Protein AF-A0A371BW12-F1 (afdb_monomer)

Foldseek 3Di:
DDLVVQLPPALVSLQVSLQLLLVLLVRHPDDDDPVSVVVSVVCSVVDDLVNLVSSLVSLVQCCDPPHPNVVVVVVVVPPCVNVVSVSSNVSSVVSND

Radius of gyration: 13.08 Å; Cα contacts (8 Å, |Δi|>4): 95; chains: 1; bounding box: 29×27×34 Å

Mean predicted aligned error: 8.46 Å

pLDDT: mean 73.29, std 9.53, range [48.22, 86.44]

Sequence (97 aa):
MDIRSSIGLCESKNVAAADIIAACQGNASGDLPENVADWVTAHGAELTAEDV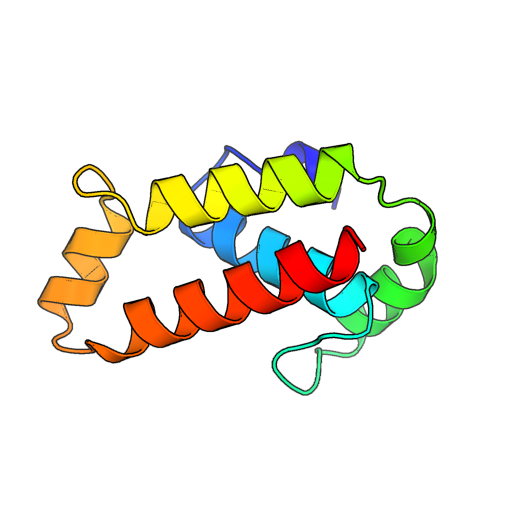ELALEAVGRVAGEESELAELWDDADEPKWRESLEDLSERLRAALR

Structure (mmCIF, N/CA/C/O backbone):
data_AF-A0A371BW12-F1
#
_entry.id   AF-A0A371BW12-F1
#
loop_
_atom_site.group_PDB
_atom_site.id
_atom_site.type_symbol
_atom_site.label_atom_id
_atom_site.label_alt_id
_atom_site.label_comp_id
_atom_site.label_asym_id
_atom_site.label_entity_id
_atom_site.label_seq_id
_atom_site.pdbx_PDB_ins_code
_atom_site.Cartn_x
_atom_site.Cartn_y
_atom_site.Cartn_z
_atom_site.occupancy
_atom_site.B_iso_or_equiv
_atom_site.auth_seq_id
_atom_site.auth_comp_id
_atom_site.auth_asym_id
_atom_site.auth_atom_id
_atom_site.pdbx_PDB_model_num
ATOM 1 N N . MET A 1 1 ? 3.117 -11.645 13.199 1.00 50.72 1 MET A N 1
ATOM 2 C CA . MET A 1 1 ? 4.041 -10.755 12.473 1.00 50.72 1 MET A CA 1
ATOM 3 C C . MET A 1 1 ? 3.513 -9.355 12.686 1.00 50.72 1 MET A C 1
ATOM 5 O O . MET A 1 1 ? 2.332 -9.155 12.454 1.00 50.72 1 MET A O 1
ATOM 9 N N . ASP A 1 2 ? 4.317 -8.460 13.251 1.00 61.34 2 ASP A N 1
ATOM 10 C CA . ASP A 1 2 ? 3.899 -7.081 13.501 1.00 61.34 2 ASP A CA 1
ATOM 11 C C . ASP A 1 2 ? 4.183 -6.262 12.232 1.00 61.34 2 ASP A C 1
ATOM 13 O O . ASP A 1 2 ? 5.332 -6.191 11.779 1.00 61.34 2 ASP A O 1
ATOM 17 N N . ILE A 1 3 ? 3.132 -5.731 11.602 1.00 58.34 3 ILE A N 1
ATOM 18 C CA . ILE A 1 3 ? 3.245 -4.951 10.361 1.00 58.34 3 ILE A CA 1
ATOM 19 C C . ILE A 1 3 ? 4.039 -3.666 10.598 1.00 58.34 3 ILE A C 1
ATOM 21 O O . ILE A 1 3 ? 4.867 -3.313 9.757 1.00 58.34 3 ILE A O 1
ATOM 25 N N . ARG A 1 4 ? 3.907 -3.048 11.780 1.00 56.16 4 ARG A N 1
ATOM 26 C CA . ARG A 1 4 ? 4.685 -1.858 12.155 1.00 56.16 4 ARG A CA 1
ATOM 27 C C . ARG A 1 4 ? 6.170 -2.172 12.256 1.00 56.16 4 ARG A C 1
ATOM 29 O O . ARG A 1 4 ? 7.001 -1.362 11.873 1.00 56.16 4 ARG A O 1
ATOM 36 N N . SER A 1 5 ? 6.508 -3.382 12.703 1.00 56.69 5 SER A N 1
ATOM 37 C CA . SER A 1 5 ? 7.902 -3.831 12.780 1.00 56.69 5 SER A CA 1
ATOM 38 C C . SER A 1 5 ? 8.488 -4.260 11.427 1.00 56.69 5 SER A C 1
ATOM 40 O O . SER A 1 5 ? 9.686 -4.535 11.356 1.00 56.69 5 SER A O 1
ATOM 42 N N . SER A 1 6 ? 7.664 -4.370 10.376 1.00 55.47 6 SER A N 1
ATOM 43 C CA . SER A 1 6 ? 8.082 -4.817 9.038 1.00 55.47 6 SER A CA 1
ATOM 44 C C . SER A 1 6 ? 8.380 -3.662 8.076 1.00 55.47 6 SER A C 1
ATOM 46 O O . SER A 1 6 ? 9.189 -3.845 7.162 1.00 55.47 6 SER A O 1
ATOM 48 N N . ILE A 1 7 ? 7.782 -2.487 8.305 1.00 53.75 7 ILE A N 1
ATOM 49 C CA . ILE A 1 7 ? 8.096 -1.245 7.590 1.00 53.75 7 ILE A CA 1
ATOM 50 C C . ILE A 1 7 ? 9.528 -0.832 7.968 1.00 53.75 7 ILE A C 1
ATOM 52 O O . ILE A 1 7 ? 9.812 -0.532 9.124 1.00 53.75 7 ILE A O 1
ATOM 56 N N . GLY A 1 8 ? 10.452 -0.868 7.002 1.00 48.22 8 GLY A N 1
ATOM 57 C CA . GLY A 1 8 ? 11.847 -0.438 7.188 1.00 48.22 8 GLY A CA 1
ATOM 58 C C . GLY A 1 8 ? 12.917 -1.539 7.237 1.00 48.22 8 GLY A C 1
ATOM 59 O O . GLY A 1 8 ? 14.080 -1.218 7.462 1.00 48.22 8 GLY A O 1
ATOM 60 N N . LEU A 1 9 ? 12.576 -2.817 7.010 1.00 51.69 9 LEU A N 1
ATOM 61 C CA . LEU A 1 9 ? 13.564 -3.918 7.007 1.00 51.69 9 LEU A CA 1
ATOM 62 C C . LEU A 1 9 ? 14.126 -4.266 5.615 1.00 51.69 9 LEU A C 1
ATOM 64 O O . LEU A 1 9 ? 15.315 -4.545 5.508 1.00 51.69 9 LEU A O 1
ATOM 68 N N . CYS A 1 10 ? 13.293 -4.270 4.570 1.00 52.44 10 CYS A N 1
ATOM 69 C CA . CYS A 1 10 ? 13.672 -4.406 3.153 1.00 52.44 10 CYS A CA 1
ATOM 70 C C . CYS A 1 10 ? 12.552 -3.819 2.282 1.00 52.44 10 CYS A C 1
ATOM 72 O O . CYS A 1 10 ? 11.378 -3.942 2.633 1.00 52.44 10 CYS A O 1
ATOM 74 N N . GLU A 1 11 ? 12.892 -3.258 1.124 1.00 59.84 11 GLU A N 1
ATOM 75 C CA . GLU A 1 11 ? 11.955 -2.545 0.239 1.00 59.84 11 GLU A CA 1
ATOM 76 C C . GLU A 1 11 ? 10.759 -3.399 -0.220 1.00 59.84 11 GLU A C 1
ATOM 78 O O . GLU A 1 11 ? 9.620 -2.939 -0.199 1.00 59.84 11 GLU A O 1
ATOM 83 N N . SER A 1 12 ? 10.966 -4.687 -0.503 1.00 63.72 12 SER A N 1
ATOM 84 C CA . SER A 1 12 ? 9.877 -5.609 -0.865 1.00 63.72 12 SER A CA 1
ATOM 85 C C . SER A 1 12 ? 8.865 -5.847 0.265 1.00 63.72 12 SER A C 1
ATOM 87 O O . SER A 1 12 ? 7.679 -6.058 0.010 1.00 63.72 12 SER A O 1
ATOM 89 N N . LYS A 1 13 ? 9.298 -5.773 1.532 1.00 64.31 13 LYS A N 1
ATOM 90 C CA . LYS A 1 13 ? 8.402 -5.889 2.695 1.00 64.31 13 LYS A CA 1
ATOM 91 C C . LYS A 1 13 ? 7.568 -4.630 2.902 1.00 64.31 13 LYS A C 1
ATOM 93 O O . LYS A 1 13 ? 6.474 -4.734 3.448 1.00 64.31 13 LYS A O 1
ATOM 98 N N . ASN A 1 14 ? 8.056 -3.479 2.443 1.00 68.31 14 ASN A N 1
ATOM 99 C CA . ASN A 1 14 ? 7.322 -2.220 2.515 1.00 68.31 14 ASN A CA 1
ATOM 100 C C . ASN A 1 14 ? 6.105 -2.242 1.582 1.00 68.31 14 ASN A C 1
ATOM 102 O O . ASN A 1 14 ? 5.011 -1.904 2.022 1.00 68.31 14 ASN A O 1
ATOM 106 N N . VAL A 1 15 ? 6.264 -2.716 0.339 1.00 65.88 15 VAL A N 1
ATOM 107 C CA . VAL A 1 15 ? 5.140 -2.846 -0.611 1.00 65.88 15 VAL A CA 1
ATOM 108 C C . VAL A 1 15 ? 4.121 -3.876 -0.120 1.00 65.88 15 VAL A C 1
ATOM 110 O O . VAL A 1 15 ? 2.923 -3.608 -0.129 1.00 65.88 15 VAL A O 1
ATOM 113 N N . ALA A 1 16 ? 4.584 -5.021 0.392 1.00 70.75 16 ALA A N 1
ATOM 114 C CA . ALA A 1 16 ? 3.696 -6.040 0.952 1.00 70.75 16 ALA A CA 1
ATOM 115 C C . ALA A 1 16 ? 2.921 -5.535 2.184 1.00 70.75 16 ALA A C 1
ATOM 117 O O . ALA A 1 16 ? 1.730 -5.801 2.317 1.00 70.75 16 ALA A O 1
ATOM 118 N N . ALA A 1 17 ? 3.572 -4.788 3.080 1.00 69.94 17 ALA A N 1
ATOM 119 C CA . ALA A 1 17 ? 2.908 -4.181 4.233 1.00 69.94 17 ALA A CA 1
ATOM 120 C C . ALA A 1 17 ? 1.876 -3.125 3.806 1.00 69.94 17 ALA A C 1
ATOM 122 O O . ALA A 1 17 ? 0.773 -3.097 4.348 1.00 69.94 17 ALA A O 1
ATOM 123 N N . ALA A 1 18 ? 2.211 -2.300 2.813 1.00 71.25 18 ALA A N 1
ATOM 124 C CA . ALA A 1 18 ? 1.317 -1.284 2.275 1.00 71.25 18 ALA A CA 1
ATOM 125 C C . ALA A 1 18 ? 0.058 -1.887 1.628 1.00 71.25 18 ALA A C 1
ATOM 127 O O . ALA A 1 18 ? -1.042 -1.395 1.877 1.00 71.25 18 ALA A O 1
ATOM 128 N N . ASP A 1 19 ? 0.180 -2.982 0.872 1.00 74.81 19 ASP A N 1
ATOM 129 C CA . ASP A 1 19 ? -0.984 -3.654 0.276 1.00 74.81 19 ASP A CA 1
ATOM 130 C C . ASP A 1 19 ? -1.881 -4.318 1.334 1.00 74.81 19 ASP A C 1
ATOM 132 O O . ASP A 1 19 ? -3.106 -4.239 1.246 1.00 74.81 19 ASP A O 1
ATOM 136 N N . ILE A 1 20 ? -1.301 -4.871 2.407 1.00 74.25 20 ILE A N 1
ATOM 137 C CA . ILE A 1 20 ? -2.089 -5.388 3.539 1.00 74.25 20 ILE A CA 1
ATOM 138 C C . ILE A 1 20 ? -2.841 -4.254 4.252 1.00 74.25 20 ILE A C 1
ATOM 140 O O . ILE A 1 20 ? -4.002 -4.429 4.613 1.00 74.25 20 ILE A O 1
ATOM 144 N N . ILE A 1 21 ? -2.226 -3.080 4.422 1.00 74.06 21 ILE A N 1
ATOM 145 C CA . ILE A 1 21 ? -2.889 -1.906 5.016 1.00 74.06 21 ILE A CA 1
ATOM 146 C C . ILE A 1 21 ? -4.036 -1.415 4.121 1.00 74.06 21 ILE A C 1
ATOM 148 O O . ILE A 1 21 ? -5.123 -1.136 4.628 1.00 74.06 21 ILE A O 1
ATOM 152 N N . ALA A 1 22 ? -3.846 -1.370 2.799 1.00 70.81 22 ALA A N 1
ATOM 153 C CA . ALA A 1 22 ? -4.918 -1.045 1.857 1.00 70.81 22 ALA A CA 1
ATOM 154 C C . ALA A 1 22 ? -6.066 -2.072 1.919 1.00 70.81 22 ALA A C 1
ATOM 156 O O . ALA A 1 22 ? -7.244 -1.702 1.921 1.00 70.81 22 ALA A O 1
ATOM 157 N N . ALA A 1 23 ? -5.734 -3.358 2.048 1.00 74.12 23 ALA A N 1
ATOM 158 C CA . ALA A 1 23 ? -6.711 -4.426 2.199 1.00 74.12 23 ALA A CA 1
ATOM 159 C C . ALA A 1 23 ? -7.486 -4.357 3.525 1.00 74.12 23 ALA A C 1
ATOM 161 O O . ALA A 1 23 ? -8.700 -4.566 3.526 1.00 74.12 23 ALA A O 1
ATOM 162 N N . CYS A 1 24 ? -6.831 -3.987 4.631 1.00 69.06 24 CYS A N 1
ATOM 163 C CA . CYS A 1 24 ? -7.496 -3.723 5.912 1.00 69.06 24 CYS A CA 1
ATOM 164 C C . CYS A 1 24 ? -8.573 -2.645 5.835 1.00 69.06 24 CYS A C 1
ATOM 166 O O . CYS A 1 24 ? -9.527 -2.676 6.607 1.00 69.06 24 CYS A O 1
ATOM 168 N N . GLN A 1 25 ? -8.438 -1.728 4.884 1.00 68.19 25 GLN A N 1
ATOM 169 C CA . GLN A 1 25 ? -9.364 -0.624 4.665 1.00 68.19 25 GLN A CA 1
ATOM 170 C C . GLN A 1 25 ? -10.413 -0.940 3.587 1.00 68.19 25 GLN A C 1
ATOM 172 O O . GLN A 1 25 ? -11.104 -0.048 3.100 1.00 68.19 25 GLN A O 1
ATOM 177 N N . GLY A 1 26 ? -10.535 -2.213 3.192 1.00 65.88 26 GLY A N 1
ATOM 178 C CA . GLY A 1 26 ? -11.510 -2.681 2.206 1.00 65.88 26 GLY A CA 1
ATOM 179 C C . GLY A 1 26 ? -11.101 -2.460 0.748 1.00 65.88 26 GLY A C 1
ATOM 180 O O . GLY A 1 26 ? -11.915 -2.693 -0.140 1.00 65.88 26 GLY A O 1
ATOM 181 N N . ASN A 1 27 ? -9.856 -2.049 0.487 1.00 65.94 27 ASN A N 1
ATOM 182 C CA . ASN A 1 27 ? -9.331 -1.769 -0.852 1.00 65.94 27 ASN A CA 1
ATOM 183 C C . ASN A 1 27 ? -8.203 -2.750 -1.228 1.00 65.94 27 ASN A C 1
ATOM 185 O O . ASN A 1 27 ? -7.089 -2.350 -1.575 1.00 65.94 27 ASN A O 1
ATOM 189 N N . ALA A 1 28 ? -8.463 -4.054 -1.126 1.00 68.88 28 ALA A N 1
ATOM 190 C CA . ALA A 1 28 ? -7.502 -5.074 -1.546 1.00 68.88 28 ALA A CA 1
ATOM 191 C C . ALA A 1 28 ? -7.313 -5.056 -3.077 1.00 68.88 28 ALA A C 1
ATOM 193 O O . ALA A 1 28 ? -8.284 -4.905 -3.817 1.00 68.88 28 ALA A O 1
ATOM 194 N N . SER A 1 29 ? -6.076 -5.243 -3.557 1.00 63.78 29 SER A N 1
ATOM 195 C CA . SER A 1 29 ? -5.766 -5.320 -5.000 1.00 63.78 29 SER A CA 1
ATOM 196 C C . SER A 1 29 ? -6.287 -6.613 -5.660 1.00 63.78 29 SER A C 1
ATOM 198 O O . SER A 1 29 ? -6.420 -6.690 -6.879 1.00 63.78 29 SER A O 1
ATOM 200 N N . GLY A 1 30 ? -6.621 -7.631 -4.857 1.00 67.75 30 GLY A N 1
ATOM 201 C CA . GLY A 1 30 ? 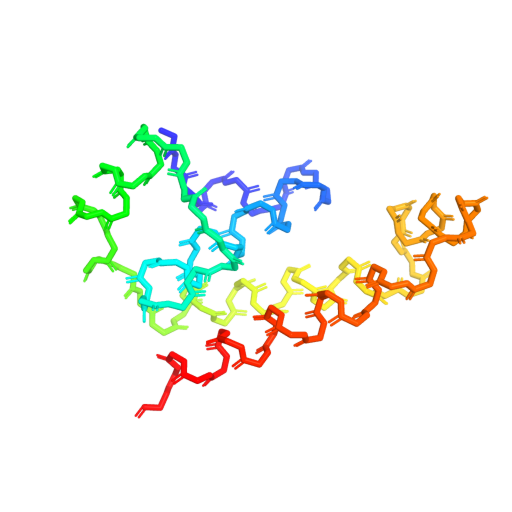-7.145 -8.921 -5.305 1.00 67.75 30 GLY A CA 1
ATOM 202 C C . GLY A 1 30 ? -7.517 -9.839 -4.138 1.00 67.75 30 GLY A C 1
ATOM 203 O O . GLY A 1 30 ? -7.586 -9.394 -2.990 1.00 67.75 30 GLY A O 1
ATOM 204 N N . ASP A 1 31 ? -7.746 -11.124 -4.431 1.00 67.12 31 ASP A N 1
ATOM 205 C CA . ASP A 1 31 ? -8.001 -12.138 -3.403 1.00 67.12 31 ASP A CA 1
ATOM 206 C C . ASP A 1 31 ? -6.773 -12.300 -2.505 1.00 67.12 31 ASP A C 1
ATOM 208 O O . ASP A 1 31 ? -5.707 -12.757 -2.927 1.00 67.12 31 ASP A O 1
ATOM 212 N N . LEU A 1 32 ? -6.936 -11.920 -1.241 1.00 62.22 32 LEU A N 1
ATOM 213 C CA . LEU A 1 32 ? -5.916 -12.146 -0.235 1.00 62.22 32 LEU A CA 1
ATOM 214 C C . LEU A 1 32 ? -5.841 -13.643 0.086 1.00 62.22 32 LEU A C 1
ATOM 216 O O . LEU A 1 32 ? -6.881 -14.290 0.244 1.00 62.22 32 LEU A O 1
ATOM 220 N N . PRO A 1 33 ? -4.634 -14.204 0.262 1.00 73.69 33 PRO A N 1
ATOM 221 C CA . PRO A 1 33 ? -4.509 -15.532 0.836 1.00 73.69 33 PRO A CA 1
ATOM 222 C C . PRO A 1 33 ? -5.194 -15.572 2.211 1.00 73.69 33 PRO A C 1
ATOM 224 O O . PRO A 1 33 ? -5.130 -14.602 2.967 1.00 73.69 33 PRO A O 1
ATOM 227 N N . GLU A 1 34 ? -5.837 -16.694 2.541 1.00 69.25 34 GLU A N 1
ATOM 228 C CA . GLU A 1 34 ? -6.708 -16.850 3.722 1.00 69.25 34 GLU A CA 1
ATOM 229 C C . GLU A 1 34 ? -6.038 -16.368 5.020 1.00 69.25 34 GLU A C 1
ATOM 231 O O . GLU A 1 34 ? -6.611 -15.589 5.776 1.00 69.25 34 GLU A O 1
ATOM 236 N N . ASN A 1 35 ? -4.755 -16.691 5.211 1.00 65.06 35 ASN A N 1
ATOM 237 C CA . ASN A 1 35 ? -3.989 -16.272 6.386 1.00 65.06 35 ASN A CA 1
ATOM 238 C C . ASN A 1 35 ? -3.781 -14.747 6.497 1.00 65.06 35 ASN A C 1
ATOM 240 O O . ASN A 1 35 ? -3.514 -14.241 7.586 1.00 65.06 35 ASN A O 1
ATOM 244 N N . VAL A 1 36 ? -3.834 -14.025 5.377 1.00 65.00 36 VAL A N 1
ATOM 245 C CA . VAL A 1 36 ? -3.735 -12.561 5.321 1.00 65.00 36 VAL A CA 1
ATOM 246 C C . VAL A 1 36 ? -5.113 -11.940 5.528 1.00 65.00 36 VAL A C 1
ATOM 248 O O . VAL A 1 36 ? -5.229 -11.000 6.308 1.00 65.00 36 VAL A O 1
ATOM 251 N N . ALA A 1 37 ? -6.159 -12.501 4.914 1.00 68.56 37 ALA A N 1
ATOM 252 C CA . ALA A 1 37 ? -7.545 -12.073 5.114 1.00 68.56 37 ALA A CA 1
ATOM 253 C C . ALA A 1 37 ? -7.999 -12.214 6.581 1.00 68.56 37 ALA A C 1
ATOM 255 O O . ALA A 1 37 ? -8.631 -11.306 7.130 1.00 68.56 37 ALA A O 1
ATOM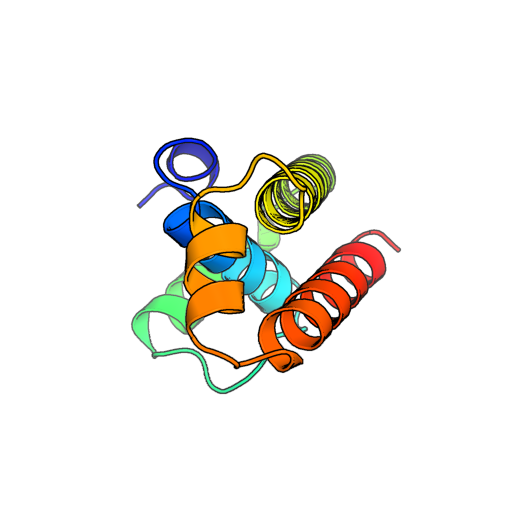 256 N N . ASP A 1 38 ? -7.613 -13.306 7.241 1.00 72.06 38 ASP A N 1
ATOM 257 C CA . ASP A 1 38 ? -7.876 -13.531 8.665 1.00 72.06 38 ASP A CA 1
ATOM 258 C C . ASP A 1 38 ? -7.175 -12.489 9.541 1.00 72.06 38 ASP A C 1
ATOM 260 O O . ASP A 1 38 ? -7.759 -11.958 10.489 1.00 72.06 38 ASP A O 1
ATOM 264 N N . TRP A 1 39 ? -5.924 -12.152 9.214 1.00 71.00 39 TRP A N 1
ATOM 265 C CA . TRP A 1 39 ? -5.165 -11.151 9.960 1.00 71.00 39 TRP A CA 1
ATOM 266 C C . TRP A 1 39 ? -5.758 -9.751 9.785 1.00 71.00 39 TRP A C 1
ATOM 268 O O . TRP A 1 39 ? -5.940 -9.043 10.776 1.00 71.00 39 TRP A O 1
ATOM 278 N N . VAL A 1 40 ? -6.109 -9.396 8.545 1.00 70.00 40 VAL A N 1
ATOM 279 C CA . VAL A 1 40 ? -6.803 -8.158 8.168 1.00 70.00 40 VAL A CA 1
ATOM 280 C C . VAL A 1 40 ? -8.114 -8.017 8.938 1.00 70.00 40 VAL A C 1
ATOM 282 O O . VAL A 1 40 ? -8.370 -6.981 9.543 1.00 70.00 40 VAL A O 1
ATOM 285 N N . THR A 1 41 ? -8.922 -9.073 8.983 1.00 70.81 41 THR A N 1
ATOM 286 C CA . THR A 1 41 ? -10.202 -9.059 9.703 1.00 70.81 41 THR A CA 1
ATOM 287 C C . THR A 1 41 ? -10.003 -8.899 11.211 1.00 70.81 41 THR A C 1
ATOM 289 O O . THR A 1 41 ? -10.787 -8.222 11.872 1.00 70.81 41 THR A O 1
ATOM 292 N N . ALA A 1 42 ? -8.948 -9.505 11.762 1.00 73.19 42 ALA A N 1
ATOM 293 C CA . ALA A 1 42 ? -8.676 -9.491 13.194 1.00 73.19 42 ALA A CA 1
ATOM 294 C C . ALA A 1 42 ? -8.024 -8.190 13.701 1.00 73.19 42 ALA A C 1
ATOM 296 O O . ALA A 1 42 ? -8.322 -7.783 14.819 1.00 73.19 42 ALA A O 1
ATOM 297 N N . HIS A 1 43 ? -7.163 -7.545 12.905 1.00 70.25 43 HIS A N 1
ATOM 298 C CA . HIS A 1 43 ? -6.324 -6.416 13.350 1.00 70.25 43 HIS A CA 1
ATOM 299 C C . HIS A 1 43 ? -6.509 -5.142 12.514 1.00 70.25 43 HIS A C 1
ATOM 301 O O . HIS A 1 43 ? -6.007 -4.083 12.884 1.00 70.25 43 HIS A O 1
ATOM 307 N N . GLY A 1 44 ? -7.233 -5.199 11.391 1.00 65.50 44 GLY A N 1
ATOM 308 C CA . GLY A 1 44 ? -7.412 -4.057 10.489 1.00 65.50 44 GLY A CA 1
ATOM 309 C C . GLY A 1 44 ? -8.116 -2.867 11.139 1.00 65.50 44 GLY A C 1
ATOM 310 O O . GLY A 1 44 ? -7.801 -1.726 10.820 1.00 65.50 44 GLY A O 1
ATOM 311 N N . ALA A 1 45 ? -8.987 -3.117 12.122 1.00 68.12 45 ALA A N 1
ATOM 312 C CA . ALA A 1 45 ? -9.648 -2.070 12.903 1.00 68.12 45 ALA A CA 1
ATOM 313 C C . ALA A 1 45 ? -8.704 -1.312 13.861 1.00 68.12 45 ALA A C 1
ATOM 315 O O . ALA A 1 45 ? -9.077 -0.259 14.375 1.00 68.12 45 ALA A O 1
ATOM 316 N N . GLU A 1 46 ? -7.502 -1.839 14.122 1.00 72.81 46 GLU A N 1
ATOM 317 C CA . GLU A 1 46 ? -6.486 -1.214 14.981 1.00 72.81 46 GLU A CA 1
ATOM 318 C C . GLU A 1 46 ? -5.503 -0.330 14.194 1.00 72.81 46 GLU A C 1
ATOM 320 O 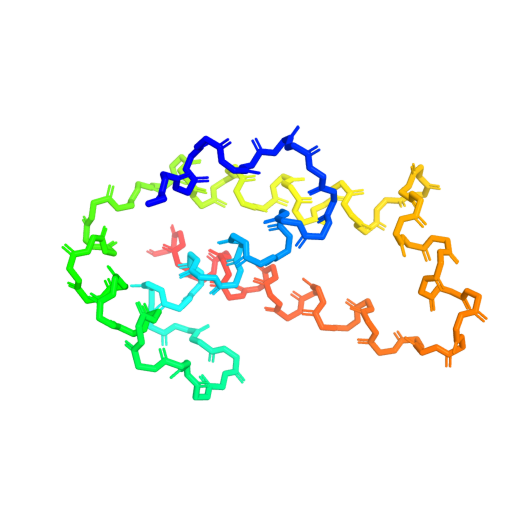O . GLU A 1 46 ? -4.648 0.330 14.796 1.00 72.81 46 GLU A O 1
ATOM 325 N N . LEU A 1 47 ? -5.608 -0.308 12.858 1.00 73.44 47 LEU A N 1
ATOM 326 C CA . LEU A 1 47 ? -4.807 0.570 12.012 1.00 73.44 47 LEU A CA 1
ATOM 327 C C . LEU A 1 47 ? -5.283 2.013 12.141 1.00 73.44 47 LEU A C 1
ATOM 329 O O . LEU A 1 47 ? -6.464 2.334 12.014 1.00 73.44 47 LEU A O 1
ATOM 333 N N . THR A 1 48 ? -4.324 2.892 12.382 1.00 79.19 48 THR A N 1
ATOM 334 C CA . THR A 1 48 ? -4.542 4.324 12.544 1.00 79.19 48 THR A CA 1
ATOM 335 C C . THR A 1 48 ? -4.203 5.073 11.259 1.00 79.19 48 THR A C 1
ATOM 337 O O . THR A 1 48 ? -3.538 4.545 10.368 1.00 79.19 48 THR A O 1
ATOM 340 N N . ALA A 1 49 ? -4.618 6.337 11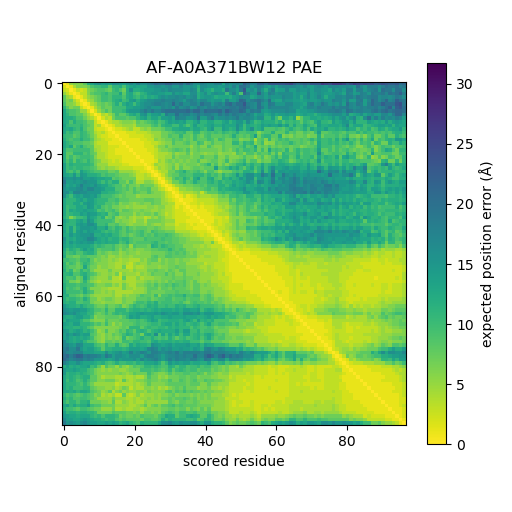.171 1.00 77.56 49 ALA A N 1
ATOM 341 C CA . ALA A 1 49 ? -4.201 7.215 10.079 1.00 77.56 49 ALA A CA 1
ATOM 342 C C . ALA A 1 49 ? -2.665 7.329 9.979 1.00 77.56 49 ALA A C 1
ATOM 344 O O . ALA A 1 49 ? -2.131 7.353 8.876 1.00 77.56 49 ALA A O 1
ATOM 345 N N . GLU A 1 50 ? -1.958 7.301 11.114 1.00 79.19 50 GLU A N 1
ATOM 346 C CA . GLU A 1 50 ? -0.490 7.328 11.170 1.00 79.19 50 GLU A CA 1
ATOM 347 C C . GLU A 1 50 ? 0.133 6.082 10.511 1.00 79.19 50 GLU A C 1
ATOM 349 O O . GLU A 1 50 ? 1.134 6.178 9.805 1.00 79.19 50 GLU A O 1
ATOM 354 N N . ASP A 1 51 ? -0.499 4.911 10.655 1.00 79.25 51 ASP A N 1
ATOM 355 C CA . ASP A 1 51 ? -0.049 3.682 9.987 1.00 79.25 51 ASP A CA 1
ATOM 356 C C . ASP A 1 51 ? -0.227 3.758 8.463 1.00 79.25 51 ASP A C 1
ATOM 358 O O . ASP A 1 51 ? 0.605 3.255 7.704 1.00 79.25 51 ASP A O 1
ATOM 362 N N . VAL A 1 52 ? -1.298 4.410 8.003 1.00 79.81 52 VAL A N 1
ATOM 363 C CA . VAL A 1 52 ? -1.547 4.638 6.573 1.00 79.81 52 VAL A CA 1
ATOM 364 C C . VAL A 1 52 ? -0.559 5.660 5.998 1.00 79.81 52 VAL A C 1
ATOM 366 O O . VAL A 1 52 ? -0.064 5.476 4.885 1.00 79.81 52 VAL A O 1
ATOM 369 N N . GLU A 1 53 ? -0.210 6.704 6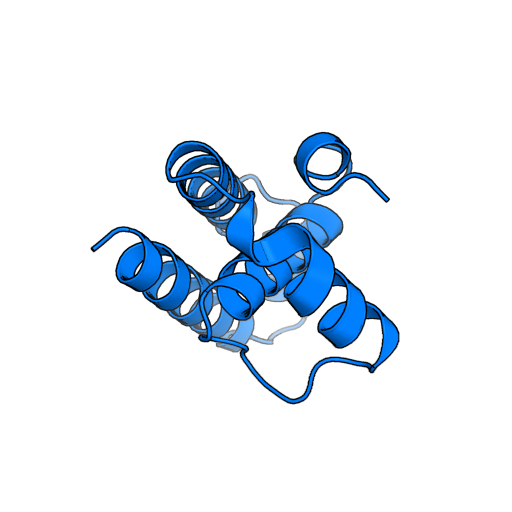.751 1.00 81.88 53 GLU A N 1
ATOM 370 C CA . GLU A 1 53 ? 0.830 7.667 6.365 1.00 81.88 53 GLU A CA 1
ATOM 371 C C . GLU A 1 53 ? 2.219 7.013 6.283 1.00 81.88 53 GLU A C 1
ATOM 373 O O . GLU A 1 53 ? 2.941 7.230 5.307 1.00 81.88 53 GLU A O 1
ATOM 378 N N . LEU A 1 54 ? 2.566 6.142 7.238 1.00 80.88 54 LEU A N 1
ATOM 379 C CA . LEU A 1 54 ? 3.793 5.338 7.193 1.00 80.88 54 LEU A CA 1
ATOM 380 C C . LEU A 1 54 ? 3.839 4.426 5.960 1.00 80.88 54 LEU A C 1
ATOM 382 O O . LEU A 1 54 ? 4.885 4.305 5.320 1.00 80.88 54 LEU A O 1
ATOM 386 N N . ALA A 1 55 ? 2.712 3.809 5.595 1.00 79.50 55 ALA A N 1
ATOM 387 C CA . ALA A 1 55 ? 2.612 2.998 4.384 1.00 79.50 55 ALA A CA 1
ATOM 388 C C . ALA A 1 55 ? 2.828 3.833 3.113 1.00 79.50 55 ALA A C 1
ATOM 390 O O . ALA A 1 55 ? 3.575 3.416 2.228 1.00 79.50 55 ALA A O 1
ATOM 391 N N . LEU A 1 56 ? 2.231 5.028 3.038 1.00 82.06 56 LEU A N 1
ATOM 392 C CA . LEU A 1 56 ? 2.419 5.959 1.920 1.00 82.06 56 LEU A CA 1
ATOM 393 C C . LEU A 1 56 ? 3.876 6.409 1.785 1.00 82.06 56 LEU A C 1
ATOM 395 O O . LEU A 1 56 ? 4.407 6.439 0.675 1.00 82.06 56 LEU A O 1
ATOM 399 N N . GLU A 1 57 ? 4.538 6.725 2.899 1.00 83.94 57 GLU A N 1
ATOM 400 C CA . GLU A 1 57 ? 5.961 7.072 2.904 1.00 83.94 57 GLU A CA 1
ATOM 401 C C . GLU A 1 57 ? 6.817 5.902 2.399 1.00 83.94 57 GLU A C 1
ATOM 403 O O . GLU A 1 57 ? 7.727 6.086 1.589 1.00 83.94 57 GLU A O 1
ATOM 408 N N . ALA A 1 58 ? 6.506 4.682 2.839 1.00 81.31 58 ALA A N 1
ATOM 409 C CA . ALA A 1 58 ? 7.239 3.490 2.443 1.00 81.31 58 ALA A CA 1
ATOM 410 C C . ALA A 1 58 ? 7.071 3.174 0.944 1.00 81.31 58 ALA A C 1
ATOM 412 O O . ALA A 1 58 ? 8.062 2.863 0.285 1.00 81.31 58 ALA A O 1
ATOM 413 N N . VAL A 1 59 ? 5.857 3.310 0.394 1.00 83.19 59 VAL A N 1
ATOM 414 C CA . VAL A 1 59 ? 5.598 3.185 -1.054 1.00 83.19 59 VAL A CA 1
ATOM 415 C C . VAL A 1 59 ? 6.332 4.277 -1.835 1.00 83.19 59 VAL A C 1
ATOM 417 O O . VAL A 1 59 ? 6.955 3.984 -2.854 1.00 83.19 59 VAL A O 1
ATOM 420 N N . GLY A 1 60 ? 6.335 5.515 -1.332 1.00 84.00 60 GLY A N 1
ATOM 421 C CA . GLY A 1 60 ? 7.070 6.624 -1.942 1.00 84.00 60 GLY A CA 1
ATOM 422 C C . GLY A 1 60 ? 8.581 6.390 -2.008 1.00 84.00 60 GLY A C 1
ATOM 423 O O . GLY A 1 60 ? 9.199 6.729 -3.011 1.00 84.00 60 GLY A O 1
ATOM 424 N N . ARG A 1 61 ? 9.174 5.758 -0.984 1.00 85.00 61 ARG A N 1
ATOM 425 C CA . ARG A 1 61 ? 10.593 5.363 -1.011 1.00 85.00 61 ARG A CA 1
ATOM 426 C C . ARG A 1 61 ? 10.884 4.324 -2.090 1.00 85.00 61 ARG A C 1
ATOM 428 O O . ARG A 1 61 ? 11.869 4.475 -2.795 1.00 85.00 61 ARG A O 1
ATOM 435 N N . VAL A 1 62 ? 10.018 3.319 -2.244 1.00 84.50 62 VAL A N 1
ATOM 436 C CA . VAL A 1 62 ? 10.177 2.263 -3.263 1.00 84.50 62 VAL A CA 1
ATOM 437 C C . VAL A 1 62 ? 10.011 2.803 -4.686 1.00 84.50 62 VAL A C 1
ATOM 439 O O . VAL A 1 62 ? 10.643 2.313 -5.609 1.00 84.50 62 VAL A O 1
ATOM 442 N N . ALA A 1 63 ? 9.178 3.825 -4.881 1.00 84.00 63 ALA A N 1
ATOM 443 C CA . ALA A 1 63 ? 9.027 4.485 -6.178 1.00 84.00 63 ALA A CA 1
ATOM 444 C C . ALA A 1 63 ? 10.144 5.505 -6.490 1.00 84.00 63 ALA A C 1
ATOM 446 O O . ALA A 1 63 ? 10.152 6.083 -7.578 1.00 84.00 63 ALA A O 1
ATOM 447 N N . GLY A 1 64 ? 11.035 5.776 -5.531 1.00 83.94 64 GLY A N 1
ATOM 448 C CA . GLY A 1 64 ? 12.077 6.792 -5.637 1.00 83.94 64 GLY A CA 1
ATOM 449 C C . GLY A 1 64 ? 13.265 6.371 -6.502 1.00 83.94 64 GLY A C 1
ATOM 450 O O . GLY A 1 64 ? 13.516 5.191 -6.718 1.00 83.94 64 GLY A O 1
ATOM 451 N N . GLU A 1 65 ? 14.029 7.367 -6.953 1.00 76.44 65 GLU A N 1
ATOM 452 C CA . GLU A 1 65 ? 15.216 7.181 -7.805 1.00 76.44 65 GLU A CA 1
ATOM 453 C C . GLU A 1 65 ? 16.379 6.467 -7.093 1.00 76.44 65 GLU A C 1
ATOM 455 O O . GLU A 1 65 ? 17.260 5.944 -7.758 1.00 76.44 65 GLU A O 1
ATOM 460 N N . GLU A 1 66 ? 16.389 6.438 -5.756 1.00 78.38 66 GLU A N 1
ATOM 461 C CA . GLU A 1 66 ? 17.417 5.757 -4.948 1.00 78.38 66 GLU A CA 1
ATOM 462 C C . GLU A 1 66 ? 17.011 4.325 -4.542 1.00 78.38 66 GLU A C 1
ATOM 464 O O . GLU A 1 66 ? 17.663 3.717 -3.693 1.00 78.38 66 GLU A O 1
ATOM 469 N N . SER A 1 67 ? 15.902 3.799 -5.079 1.00 80.06 67 SER A N 1
ATOM 470 C CA . SER A 1 67 ? 15.409 2.471 -4.716 1.00 80.06 67 SER A CA 1
ATOM 471 C C . SER A 1 67 ? 16.061 1.383 -5.564 1.00 80.06 67 SER A C 1
ATOM 473 O O . SER A 1 67 ? 15.828 1.289 -6.767 1.00 80.06 67 SER A O 1
ATOM 475 N N . GLU A 1 68 ? 16.804 0.494 -4.908 1.00 79.94 68 GLU A N 1
ATOM 476 C CA . GLU A 1 68 ? 17.383 -0.705 -5.532 1.00 79.94 68 GLU A CA 1
ATOM 477 C C . GLU A 1 68 ? 16.285 -1.594 -6.146 1.00 79.94 68 GLU A C 1
ATOM 479 O O . GLU A 1 68 ? 16.493 -2.252 -7.164 1.00 79.94 68 GLU A O 1
ATOM 484 N N . LEU A 1 69 ? 15.088 -1.612 -5.547 1.00 79.88 69 LEU A N 1
ATOM 485 C CA . LEU A 1 69 ? 13.937 -2.324 -6.094 1.00 79.88 69 LEU A CA 1
ATOM 486 C C . LEU A 1 69 ? 13.373 -1.653 -7.355 1.00 79.88 69 LEU A C 1
ATOM 488 O O . LEU A 1 69 ? 12.995 -2.366 -8.284 1.00 79.88 69 LEU A O 1
ATOM 492 N N . ALA A 1 70 ? 13.337 -0.316 -7.407 1.00 82.38 70 ALA A N 1
ATOM 493 C CA . ALA A 1 70 ? 12.954 0.416 -8.615 1.00 82.38 70 ALA A CA 1
ATOM 494 C C . ALA A 1 70 ? 13.932 0.150 -9.761 1.00 82.38 70 ALA A C 1
ATOM 496 O O . ALA A 1 70 ? 13.489 -0.136 -10.870 1.00 82.38 70 ALA A O 1
ATOM 497 N N . GLU A 1 71 ? 15.239 0.186 -9.486 1.00 83.12 71 GLU A N 1
ATOM 498 C CA . GLU A 1 71 ? 16.273 -0.144 -10.473 1.00 83.12 71 GLU A CA 1
ATOM 499 C C . GLU A 1 71 ? 16.094 -1.573 -1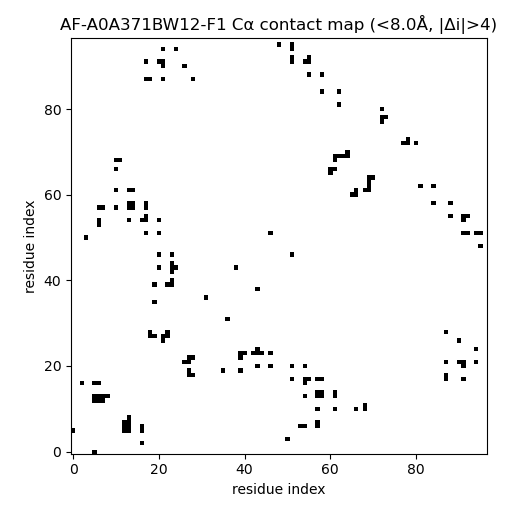1.005 1.00 83.12 71 GLU A C 1
ATOM 501 O O . GLU A 1 71 ? 16.076 -1.795 -12.213 1.00 83.12 71 GLU A O 1
ATOM 506 N N . LEU A 1 72 ? 15.867 -2.543 -10.113 1.00 84.19 72 LEU A N 1
ATOM 507 C CA . LEU A 1 72 ? 15.683 -3.945 -10.492 1.00 84.19 72 LEU A CA 1
ATOM 508 C C . LEU A 1 72 ? 14.405 -4.174 -11.316 1.00 84.19 72 LEU A C 1
ATOM 510 O O . LEU A 1 72 ? 14.394 -5.005 -12.226 1.00 84.19 72 LEU A O 1
ATOM 514 N N . TRP A 1 73 ? 13.319 -3.463 -11.008 1.00 84.81 73 TRP A N 1
ATOM 515 C CA . TRP A 1 73 ? 12.070 -3.542 -11.769 1.00 84.81 73 TRP A CA 1
ATOM 516 C C . TRP A 1 73 ? 12.112 -2.772 -13.093 1.00 84.81 73 TRP A C 1
ATOM 518 O O . TRP A 1 73 ? 11.457 -3.189 -14.051 1.00 84.81 73 TRP A O 1
ATOM 528 N N . ASP A 1 74 ? 12.897 -1.700 -13.178 1.00 82.56 74 ASP A N 1
ATOM 529 C CA . ASP A 1 74 ? 13.195 -1.016 -14.439 1.00 82.56 74 ASP A CA 1
ATOM 530 C C . ASP A 1 74 ? 14.028 -1.896 -15.370 1.00 82.56 74 ASP A C 1
ATOM 532 O O . ASP A 1 74 ? 13.695 -2.024 -16.548 1.00 82.56 74 ASP A O 1
ATOM 536 N N . ASP A 1 75 ? 15.036 -2.585 -14.833 1.00 82.06 75 ASP A N 1
ATOM 537 C CA . ASP A 1 75 ? 15.847 -3.558 -15.572 1.00 82.06 75 ASP A CA 1
ATOM 538 C C . ASP A 1 75 ? 15.033 -4.768 -16.062 1.00 82.06 75 ASP A C 1
ATOM 540 O O . ASP A 1 75 ? 15.398 -5.418 -17.046 1.00 82.06 75 ASP A O 1
ATOM 544 N N . ALA A 1 76 ? 13.918 -5.082 -15.395 1.00 79.44 76 ALA A N 1
ATOM 545 C CA . ALA A 1 76 ? 13.004 -6.149 -15.792 1.00 79.44 76 ALA A CA 1
ATOM 546 C C . ALA A 1 76 ? 12.061 -5.763 -16.951 1.00 79.44 76 ALA A C 1
ATOM 548 O O . ALA A 1 76 ? 11.297 -6.616 -17.405 1.00 79.44 76 ALA A O 1
ATOM 549 N N . ASP A 1 77 ? 12.112 -4.517 -17.445 1.00 66.31 77 ASP A N 1
ATOM 550 C CA . ASP A 1 77 ? 11.272 -4.009 -18.543 1.00 66.31 77 ASP A CA 1
ATOM 551 C C . ASP A 1 77 ? 9.754 -4.162 -18.257 1.00 66.31 77 ASP A C 1
ATOM 553 O O . ASP A 1 77 ? 8.928 -4.335 -19.160 1.00 66.31 77 ASP A O 1
ATOM 557 N N . GLU A 1 78 ? 9.357 -4.088 -16.977 1.00 65.94 78 GLU A N 1
ATOM 558 C CA . GLU A 1 78 ? 7.958 -4.146 -16.525 1.00 65.94 78 GLU A CA 1
ATOM 559 C C . GLU A 1 78 ? 7.429 -2.763 -16.087 1.00 65.94 78 GLU A C 1
ATOM 561 O O . GLU A 1 78 ? 7.098 -2.565 -14.922 1.00 65.94 78 GLU A O 1
ATOM 566 N N . PRO A 1 79 ? 7.228 -1.781 -16.986 1.00 67.19 79 PRO A N 1
ATOM 567 C CA . PRO A 1 79 ? 6.862 -0.405 -16.609 1.00 67.19 79 PRO A CA 1
ATOM 568 C C . PRO A 1 79 ? 5.544 -0.276 -15.814 1.00 67.19 79 PRO A C 1
ATOM 570 O O . PRO A 1 79 ? 5.285 0.759 -15.201 1.00 67.19 79 PRO A O 1
ATOM 573 N N . LYS A 1 80 ? 4.724 -1.333 -15.780 1.00 79.00 80 LYS A N 1
ATOM 574 C CA . LYS A 1 80 ? 3.464 -1.414 -15.025 1.00 79.00 80 LYS A CA 1
ATOM 575 C C . LYS A 1 80 ? 3.653 -1.444 -13.508 1.00 79.00 80 LYS A C 1
ATOM 577 O O . LYS A 1 80 ? 2.683 -1.236 -12.777 1.00 79.00 80 LYS A O 1
ATOM 582 N N . TRP A 1 81 ? 4.867 -1.700 -13.013 1.00 81.38 81 TRP A N 1
ATOM 583 C CA . TRP A 1 81 ? 5.132 -1.695 -11.573 1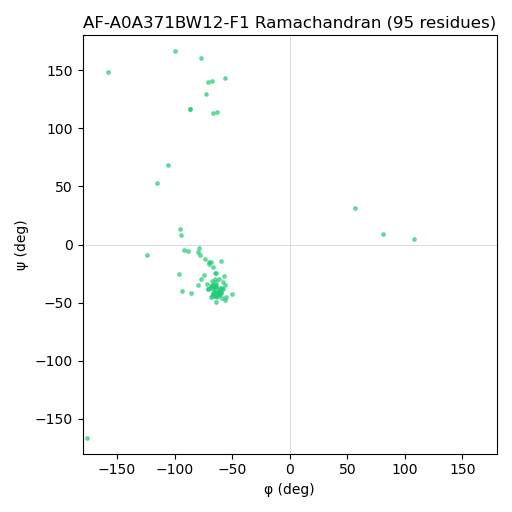.00 81.38 81 TRP A CA 1
ATOM 584 C C . TRP A 1 81 ? 4.862 -0.310 -10.967 1.00 81.38 81 TRP A C 1
ATOM 586 O O . TRP A 1 81 ? 4.262 -0.215 -9.897 1.00 81.38 81 TRP A O 1
ATOM 596 N N . ARG A 1 82 ? 5.199 0.768 -11.692 1.00 83.19 82 ARG A N 1
ATOM 597 C CA . ARG A 1 82 ? 4.917 2.146 -11.260 1.00 83.19 82 ARG A CA 1
ATOM 598 C C . ARG A 1 82 ? 3.421 2.431 -11.194 1.00 83.19 82 ARG A C 1
ATOM 600 O O . ARG A 1 82 ? 2.961 2.962 -10.190 1.00 83.19 82 ARG A O 1
ATOM 607 N N . GLU A 1 83 ? 2.667 2.011 -12.211 1.00 84.88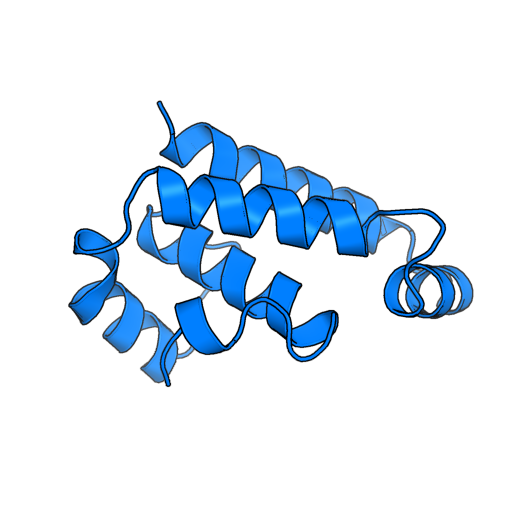 83 GLU A N 1
ATOM 608 C CA . GLU A 1 83 ? 1.198 2.120 -12.223 1.00 84.88 83 GLU A CA 1
ATOM 609 C C . GLU A 1 83 ? 0.575 1.362 -11.038 1.00 84.88 83 GLU A C 1
ATOM 611 O O . GLU A 1 83 ? -0.362 1.841 -10.406 1.00 84.88 83 GLU A O 1
ATOM 616 N N . SER A 1 84 ? 1.140 0.204 -10.683 1.00 83.75 84 SER A N 1
ATOM 617 C CA . SER A 1 84 ? 0.673 -0.607 -9.551 1.00 83.75 84 SER A CA 1
ATOM 618 C C . SER A 1 84 ? 0.945 0.060 -8.195 1.00 83.75 84 SER A C 1
ATOM 620 O O . SER A 1 84 ? 0.115 -0.021 -7.288 1.00 83.75 84 SER A O 1
ATOM 622 N N . LEU A 1 85 ? 2.086 0.743 -8.035 1.00 85.25 85 LEU A N 1
ATOM 623 C CA . LEU A 1 85 ? 2.380 1.522 -6.825 1.00 85.25 85 LEU A CA 1
ATOM 624 C C . LEU A 1 85 ? 1.546 2.803 -6.733 1.00 85.25 85 LEU A C 1
ATOM 626 O O . LEU A 1 85 ? 1.190 3.228 -5.629 1.00 85.25 85 LEU A O 1
ATOM 630 N N . GLU A 1 86 ? 1.243 3.426 -7.871 1.00 86.44 86 GLU A N 1
ATOM 631 C CA . GLU A 1 86 ? 0.360 4.588 -7.933 1.00 86.44 86 GLU A CA 1
ATOM 632 C C . GLU A 1 86 ? -1.058 4.205 -7.493 1.00 86.44 86 GLU A C 1
ATOM 634 O O . GLU A 1 86 ? -1.577 4.809 -6.554 1.00 86.44 86 GLU A O 1
ATOM 639 N N . ASP A 1 87 ? -1.614 3.126 -8.052 1.00 85.44 87 ASP A N 1
ATOM 640 C CA . ASP A 1 87 ? -2.900 2.549 -7.637 1.00 85.44 87 ASP A CA 1
ATOM 641 C C . ASP A 1 87 ? -2.920 2.207 -6.134 1.00 85.44 87 ASP A C 1
ATOM 643 O O . ASP A 1 87 ? -3.847 2.577 -5.408 1.00 85.44 87 ASP A O 1
ATOM 647 N N . LEU A 1 88 ? -1.859 1.575 -5.619 1.00 82.56 88 LEU A N 1
ATOM 648 C CA . LEU A 1 88 ? -1.727 1.289 -4.188 1.00 82.56 88 LEU A CA 1
ATOM 649 C C . LEU A 1 88 ? -1.738 2.570 -3.338 1.00 82.56 88 LEU A C 1
ATOM 651 O O . LEU A 1 88 ? -2.393 2.634 -2.294 1.00 82.56 88 LEU A O 1
ATOM 655 N N . SER A 1 89 ? -1.051 3.615 -3.792 1.00 84.81 89 SER A N 1
ATOM 656 C CA . SER A 1 89 ? -1.013 4.903 -3.100 1.00 84.81 89 SER A CA 1
ATOM 657 C C . SER A 1 89 ? -2.370 5.614 -3.121 1.00 84.81 89 SER A C 1
ATOM 659 O O . SER A 1 89 ? -2.732 6.282 -2.151 1.00 84.81 89 SER A O 1
ATOM 661 N N . GLU A 1 90 ? -3.139 5.497 -4.203 1.00 86.38 90 GLU A N 1
ATOM 662 C CA . GLU A 1 90 ? -4.504 6.026 -4.276 1.00 86.38 90 GLU A CA 1
ATOM 663 C C . GLU A 1 90 ? -5.437 5.320 -3.289 1.00 86.38 90 GLU A C 1
ATOM 665 O O . GLU A 1 90 ? -6.160 5.991 -2.546 1.00 86.38 90 GLU A O 1
ATOM 670 N N . ARG A 1 91 ? -5.359 3.987 -3.203 1.00 83.12 91 ARG A N 1
ATOM 671 C CA . ARG A 1 91 ? -6.132 3.180 -2.245 1.00 83.12 91 ARG A CA 1
ATOM 672 C C . ARG A 1 91 ? -5.820 3.546 -0.793 1.00 83.12 91 ARG A C 1
ATOM 674 O O . ARG A 1 91 ? -6.739 3.722 0.006 1.00 83.12 91 ARG A O 1
ATOM 681 N N . LEU A 1 92 ? -4.543 3.746 -0.462 1.00 80.25 92 LEU A N 1
ATOM 682 C CA . LEU A 1 92 ? -4.126 4.214 0.865 1.00 80.25 92 LEU A CA 1
ATOM 683 C C . LEU A 1 92 ? -4.649 5.627 1.170 1.00 80.25 92 LEU A C 1
ATOM 685 O O . LEU A 1 92 ? -5.168 5.874 2.254 1.00 80.25 92 LEU A O 1
ATOM 689 N N . ARG A 1 93 ? -4.593 6.561 0.211 1.00 82.56 93 ARG A N 1
ATOM 690 C CA . ARG A 1 93 ? -5.147 7.916 0.399 1.00 82.56 93 ARG A CA 1
ATOM 691 C C . ARG A 1 93 ? -6.665 7.926 0.540 1.00 82.56 93 ARG A C 1
ATOM 693 O O . ARG A 1 93 ? -7.194 8.772 1.258 1.00 82.56 93 ARG A O 1
ATOM 700 N N . ALA A 1 94 ? -7.369 7.027 -0.143 1.00 79.62 94 ALA A N 1
ATOM 701 C CA . ALA A 1 94 ? -8.813 6.881 0.003 1.00 79.62 94 ALA A CA 1
ATOM 702 C C . ALA A 1 94 ? -9.194 6.435 1.423 1.00 79.62 94 ALA A C 1
ATOM 704 O O . ALA A 1 94 ? -10.216 6.879 1.933 1.00 79.62 94 ALA A O 1
ATOM 705 N N . ALA A 1 95 ? -8.342 5.641 2.078 1.00 70.81 95 ALA A N 1
ATOM 706 C CA . ALA A 1 95 ? -8.537 5.194 3.455 1.00 70.81 95 ALA A CA 1
ATOM 707 C C . ALA A 1 95 ? -8.301 6.277 4.529 1.00 70.81 95 ALA A C 1
ATOM 709 O O . ALA A 1 95 ? -8.649 6.070 5.688 1.00 70.81 95 ALA A O 1
ATOM 710 N N . LEU A 1 96 ? -7.712 7.422 4.166 1.00 70.44 96 LEU A N 1
ATOM 711 C CA . LEU A 1 96 ? -7.524 8.574 5.061 1.00 70.44 96 LEU A CA 1
ATOM 712 C C . LEU A 1 96 ? -8.710 9.559 5.056 1.00 70.44 96 LEU A C 1
ATOM 714 O O . LEU A 1 96 ? -8.674 10.541 5.799 1.00 70.44 96 LEU A O 1
ATOM 718 N N . ARG A 1 97 ? -9.715 9.357 4.194 1.00 62.97 97 ARG A N 1
ATOM 719 C CA . ARG A 1 97 ? -10.889 10.240 4.065 1.00 62.97 97 ARG A CA 1
ATOM 720 C C . ARG A 1 97 ? -12.073 9.739 4.876 1.00 62.97 97 ARG A C 1
ATOM 722 O O . ARG A 1 97 ? -12.785 10.617 5.411 1.00 62.97 97 ARG A O 1
#

Nearest PDB structures (foldseek):
  5m4y-assembly3_E  TM=2.869E-01  e=5.064E+00  Saccharomyces cerevisiae S288C

Secondary structure (DSSP, 8-state):
--STTTTTS-HHHHHHHHHHHHHHTT--SS---HHHHHHHHHHGGG--HHHHHHHHHHHHHHTSTT-HHHHHHHHTT-THHHHHHHHHHHHHHHTT-

Solvent-accessible surface area (backbone atoms only — not comparable to full-atom values): 5576 Å² total; per-residue (Å²): 134,62,62,78,76,36,57,84,76,48,71,74,44,20,49,55,47,31,49,50,54,19,33,38,66,75,48,50,96,62,91,62,58,65,79,53,46,53,47,30,71,72,48,29,86,74,62,48,70,68,56,46,51,52,29,48,52,40,44,51,50,43,73,32,96,88,20,70,65,36,54,54,42,58,75,64,73,47,77,60,57,58,58,52,52,50,53,51,46,52,42,38,56,60,67,71,111